Protein AF-A0A2A5M963-F1 (afdb_monomer_lite)

pLDDT: mean 95.54, std 5.98, range [54.5, 98.75]

Sequence (142 aa):
KEFNASLNVDKTLFNEDIQGSIAHATMLESCGILKKEELDAIIKGLEQVRSEIEQGKFIFDIKDEDIHMAIEKRLSELIGSEIGGRLHTARSRNDQVATDFKLFVKKSHIELIKLLKELIQTMLKHAKVHKKTIMPSFTHLQ

Foldseek 3Di:
DVVQACAVPQLVLLVLLLVVLLVLLVVCVVVVNDPPVLSVLLNVLSVVVVVCVVVVNQDDDSVLRHSNSSSLVSSCVRRNNVSSVSSCVPHDVVVSVVRSVVVVVVVVVVVVVVVVVVVVVVVVVVCVVCVPPDDDDDDVHD

Radius of gyration: 22.68 Å; chains: 1; bounding box: 64×29×61 Å

Secondary structure (DSSP, 8-state):
-GGG--HHHHGGGHHHHHHHHHHHHHHHHHTTSS-HHHHHHHHHHHHHHHHHHHTT-----GGG-SHHHHHHHHHHHHH-HHHHHHTTTT--HHHHHHHHHHHHHHHHHHHHHHHHHHHHHHHHHHHHHTTT------STT-

Structure (mmCIF, N/CA/C/O backbone):
data_AF-A0A2A5M963-F1
#
_entry.id   AF-A0A2A5M963-F1
#
loop_
_atom_site.group_PDB
_atom_site.id
_atom_site.type_symbol
_atom_site.label_atom_id
_atom_site.label_alt_id
_atom_site.label_comp_id
_atom_site.label_asym_id
_atom_site.label_entity_id
_atom_site.label_seq_id
_atom_site.pdbx_PDB_ins_code
_atom_site.Cartn_x
_atom_site.Cartn_y
_atom_site.Cartn_z
_atom_site.occupancy
_atom_site.B_iso_or_equiv
_atom_site.auth_seq_id
_atom_site.auth_comp_id
_atom_site.auth_asym_id
_atom_site.auth_atom_id
_atom_site.pdbx_PDB_model_num
ATOM 1 N N . LYS A 1 1 ? 14.182 6.015 20.266 1.00 54.50 1 LYS A N 1
ATOM 2 C CA . LYS A 1 1 ? 12.882 6.089 19.558 1.00 54.50 1 LYS A CA 1
ATOM 3 C C . LYS A 1 1 ? 13.082 5.999 18.051 1.00 54.50 1 LYS A C 1
ATOM 5 O O . LYS A 1 1 ? 12.496 5.110 17.468 1.00 54.50 1 LYS A O 1
ATOM 10 N N . GLU A 1 2 ? 13.990 6.782 17.459 1.00 63.97 2 GLU A N 1
ATOM 11 C CA . GLU A 1 2 ? 14.325 6.695 16.021 1.00 63.97 2 GLU A CA 1
ATOM 12 C C . GLU A 1 2 ? 14.727 5.294 15.531 1.00 63.97 2 GLU A C 1
ATOM 14 O O . GLU A 1 2 ? 14.292 4.884 14.467 1.00 63.97 2 GLU A O 1
ATOM 19 N N . PHE A 1 3 ? 15.497 4.533 16.319 1.00 72.88 3 PHE A N 1
ATOM 20 C CA . PHE A 1 3 ? 15.984 3.204 15.914 1.00 72.88 3 PHE A CA 1
ATOM 21 C C . PHE A 1 3 ? 14.875 2.178 15.607 1.00 72.88 3 PHE A C 1
ATOM 23 O O . PHE A 1 3 ? 15.098 1.279 14.806 1.00 72.88 3 PHE A O 1
ATOM 30 N N . ASN A 1 4 ? 13.696 2.314 16.223 1.00 78.25 4 ASN A N 1
ATOM 31 C CA . ASN A 1 4 ? 12.579 1.381 16.031 1.00 78.25 4 ASN A CA 1
ATOM 32 C C . ASN A 1 4 ? 11.506 1.918 15.071 1.00 78.25 4 ASN A C 1
ATOM 34 O O . ASN A 1 4 ? 10.580 1.183 14.756 1.00 78.25 4 ASN A O 1
ATOM 38 N N . ALA A 1 5 ? 11.598 3.179 14.635 1.00 83.69 5 ALA A N 1
ATOM 39 C CA . ALA A 1 5 ? 10.598 3.775 13.758 1.00 83.69 5 ALA A CA 1
ATOM 40 C C . ALA A 1 5 ? 10.902 3.423 12.295 1.00 83.69 5 ALA A C 1
ATOM 42 O O . ALA A 1 5 ? 11.946 3.803 11.759 1.00 83.69 5 ALA A O 1
ATOM 43 N N . SER A 1 6 ? 9.979 2.726 11.635 1.00 89.38 6 SER A N 1
ATOM 44 C CA . SER A 1 6 ? 10.075 2.363 10.217 1.00 89.38 6 SER A CA 1
ATOM 45 C C . SER A 1 6 ? 9.393 3.370 9.288 1.00 89.38 6 SER A C 1
ATOM 47 O O . SER A 1 6 ? 9.628 3.310 8.077 1.00 89.38 6 SER A O 1
ATOM 49 N N . LEU A 1 7 ? 8.667 4.355 9.841 1.00 90.69 7 LEU A N 1
ATOM 50 C CA . LEU A 1 7 ? 7.861 5.339 9.103 1.00 90.69 7 LEU A CA 1
ATOM 51 C C . LEU A 1 7 ? 8.581 6.017 7.928 1.00 90.69 7 LEU A C 1
ATOM 53 O O . LEU A 1 7 ? 8.003 6.278 6.873 1.00 90.69 7 LEU A O 1
ATOM 57 N N . ASN A 1 8 ? 9.874 6.307 8.079 1.00 88.69 8 ASN A N 1
ATOM 58 C CA . ASN A 1 8 ? 10.660 6.956 7.027 1.00 88.69 8 ASN A CA 1
ATOM 59 C C . ASN A 1 8 ? 10.783 6.112 5.749 1.00 88.69 8 ASN A C 1
ATOM 61 O O . ASN A 1 8 ? 10.974 6.675 4.668 1.00 88.69 8 ASN A O 1
ATOM 65 N N . VAL A 1 9 ? 10.667 4.790 5.874 1.00 90.06 9 VAL A N 1
ATOM 66 C CA . VAL A 1 9 ? 10.802 3.816 4.788 1.00 90.06 9 VAL A CA 1
ATOM 67 C C . VAL A 1 9 ? 9.432 3.279 4.374 1.00 90.06 9 VAL A C 1
ATOM 69 O O . VAL A 1 9 ? 9.086 3.297 3.188 1.00 90.06 9 VAL A O 1
ATOM 72 N N . ASP A 1 10 ? 8.635 2.829 5.342 1.00 93.31 10 ASP A N 1
ATOM 73 C CA . ASP A 1 10 ? 7.375 2.125 5.086 1.00 93.31 10 ASP A CA 1
ATOM 74 C C . ASP A 1 10 ? 6.217 3.048 4.678 1.00 93.31 10 ASP A C 1
ATOM 76 O O . ASP A 1 10 ? 5.250 2.561 4.101 1.00 93.31 10 ASP A O 1
ATOM 80 N N . LYS A 1 11 ? 6.340 4.379 4.819 1.00 94.75 11 LYS A N 1
ATOM 81 C CA . LYS A 1 11 ? 5.349 5.335 4.287 1.00 94.75 11 LYS A CA 1
ATOM 82 C C . LYS A 1 11 ? 5.074 5.168 2.795 1.00 94.75 11 LYS A C 1
ATOM 84 O O . LYS A 1 11 ? 4.046 5.613 2.304 1.00 94.75 11 LYS A O 1
ATOM 89 N N . THR A 1 12 ? 5.992 4.542 2.059 1.00 94.50 12 THR A N 1
ATOM 90 C CA . THR A 1 12 ? 5.809 4.190 0.644 1.00 94.50 12 THR A CA 1
ATOM 91 C C . THR A 1 12 ? 4.714 3.141 0.419 1.00 94.50 12 THR A C 1
ATOM 93 O O . THR A 1 12 ? 4.155 3.096 -0.675 1.00 94.50 12 THR A O 1
ATOM 96 N N . LEU A 1 13 ? 4.377 2.357 1.449 1.00 97.38 13 LEU A N 1
ATOM 97 C CA . LEU A 1 13 ? 3.374 1.289 1.448 1.00 97.38 13 LEU A CA 1
ATOM 98 C C . LEU A 1 13 ? 1.957 1.780 1.789 1.00 97.38 13 LEU A C 1
ATOM 100 O O . LEU A 1 13 ? 1.044 0.964 1.881 1.00 97.38 13 LEU A O 1
ATOM 104 N N . PHE A 1 14 ? 1.741 3.090 1.977 1.00 97.94 14 PHE A N 1
ATOM 105 C CA . PHE A 1 14 ? 0.442 3.629 2.412 1.00 97.94 14 PHE A CA 1
ATOM 106 C C . PHE A 1 14 ? -0.723 3.199 1.509 1.00 97.94 14 PHE A C 1
ATOM 108 O O . PHE A 1 14 ? -1.837 2.978 1.971 1.00 97.94 14 PHE A O 1
ATOM 115 N N . ASN A 1 15 ? -0.477 3.075 0.203 1.00 97.69 15 ASN A N 1
ATOM 116 C CA . ASN A 1 15 ? -1.509 2.685 -0.748 1.00 97.69 15 ASN A CA 1
ATOM 117 C C . ASN A 1 15 ? -1.926 1.226 -0.561 1.00 97.69 15 ASN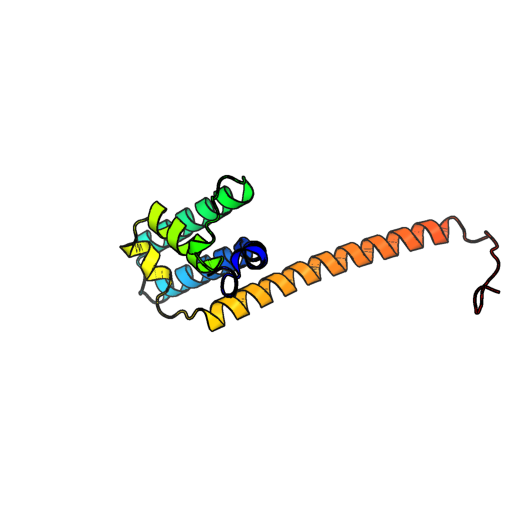 A C 1
ATOM 119 O O . ASN A 1 15 ? -3.116 0.910 -0.621 1.00 97.69 15 ASN A O 1
ATOM 123 N N . GLU A 1 16 ? -0.947 0.353 -0.350 1.00 98.38 16 GLU A N 1
ATOM 124 C CA . GLU A 1 16 ? -1.152 -1.066 -0.106 1.00 98.38 16 GLU A CA 1
ATOM 125 C C . GLU A 1 16 ? -1.842 -1.296 1.247 1.00 98.38 16 GLU A C 1
ATOM 127 O O . GLU A 1 16 ? -2.830 -2.030 1.276 1.00 98.38 16 GLU A O 1
ATOM 132 N N . ASP A 1 17 ? -1.437 -0.576 2.300 1.00 98.38 17 ASP A N 1
ATOM 133 C CA . ASP A 1 17 ? -2.093 -0.632 3.613 1.00 98.38 17 ASP A CA 1
ATOM 134 C C . ASP A 1 17 ? -3.567 -0.193 3.551 1.00 98.38 17 ASP A C 1
ATOM 136 O O . ASP A 1 17 ? -4.463 -0.890 4.036 1.00 98.38 17 ASP A O 1
ATOM 140 N N . ILE A 1 18 ? -3.857 0.934 2.891 1.00 98.50 18 ILE A N 1
ATOM 141 C CA . ILE A 1 18 ? -5.233 1.428 2.733 1.00 98.50 18 ILE A CA 1
ATOM 142 C C . ILE A 1 18 ? -6.070 0.431 1.926 1.00 98.50 18 ILE A C 1
ATOM 144 O O . ILE A 1 18 ? -7.215 0.146 2.282 1.00 98.50 18 ILE A O 1
ATOM 148 N N . GLN A 1 19 ? -5.522 -0.118 0.838 1.00 98.38 19 GLN A N 1
ATOM 149 C CA . GLN A 1 19 ? -6.219 -1.118 0.029 1.00 98.38 19 GLN A CA 1
ATOM 150 C C . GLN A 1 19 ? -6.516 -2.390 0.837 1.00 98.38 19 GLN A C 1
ATOM 152 O O . GLN A 1 19 ? -7.643 -2.894 0.788 1.00 98.38 19 GLN A O 1
ATOM 157 N N . GLY A 1 20 ? -5.534 -2.891 1.590 1.00 98.12 20 GLY A N 1
ATOM 158 C CA . GLY A 1 20 ? -5.696 -4.035 2.485 1.00 98.12 20 GLY A CA 1
ATOM 159 C C . GLY A 1 20 ? -6.729 -3.762 3.578 1.00 98.12 20 GLY A C 1
ATOM 160 O O . GLY A 1 20 ? -7.594 -4.597 3.840 1.00 98.12 20 GLY A O 1
ATOM 161 N N . SER A 1 21 ? -6.712 -2.561 4.152 1.00 98.25 21 SER A N 1
ATOM 162 C CA . SER A 1 21 ? -7.654 -2.118 5.180 1.00 98.25 21 SER A CA 1
ATOM 163 C C . SER A 1 21 ? -9.095 -2.014 4.671 1.00 98.25 21 SER A C 1
ATOM 165 O O . SER A 1 21 ? -10.007 -2.471 5.357 1.00 98.25 21 SER A O 1
ATOM 167 N N . ILE A 1 22 ? -9.324 -1.512 3.453 1.00 98.62 22 ILE A N 1
ATOM 168 C CA . ILE A 1 22 ? -10.662 -1.503 2.830 1.00 98.62 22 ILE A CA 1
ATOM 169 C C . ILE A 1 22 ? -11.176 -2.933 2.622 1.00 98.62 22 ILE A C 1
ATOM 171 O O . ILE A 1 22 ? -12.332 -3.232 2.936 1.00 98.62 22 ILE A O 1
ATOM 175 N N . ALA A 1 23 ? -10.326 -3.832 2.117 1.00 98.44 23 ALA A N 1
ATOM 176 C CA . ALA A 1 23 ? -10.697 -5.231 1.912 1.00 98.44 23 ALA A CA 1
ATOM 177 C C . ALA A 1 23 ? -11.024 -5.929 3.243 1.00 98.44 23 ALA A C 1
ATOM 179 O O . ALA A 1 23 ? -12.027 -6.638 3.340 1.00 98.44 23 ALA A O 1
ATOM 180 N N . HIS A 1 24 ? -10.222 -5.679 4.282 1.00 98.44 24 HIS A N 1
ATOM 181 C CA . HIS A 1 24 ? -10.444 -6.214 5.624 1.00 98.44 24 HIS A CA 1
ATOM 182 C C . HIS A 1 24 ? -11.742 -5.691 6.245 1.00 98.44 24 HIS A C 1
ATOM 184 O O . HIS A 1 24 ? -12.558 -6.485 6.702 1.00 98.44 24 HIS A O 1
ATOM 190 N N . ALA A 1 25 ? -11.995 -4.379 6.188 1.00 98.38 25 ALA A N 1
ATOM 191 C CA . ALA A 1 25 ? -13.243 -3.784 6.668 1.00 98.38 25 ALA A CA 1
ATOM 192 C C . ALA A 1 25 ? -14.470 -4.378 5.961 1.00 98.38 25 ALA A C 1
ATOM 194 O O . ALA A 1 25 ? -15.467 -4.703 6.606 1.00 98.38 25 ALA A O 1
ATOM 195 N N . THR A 1 26 ? -14.377 -4.573 4.643 1.00 98.62 26 THR A N 1
ATOM 196 C CA . THR A 1 26 ? -15.445 -5.193 3.844 1.00 98.62 26 THR A CA 1
ATOM 197 C C . THR A 1 26 ? -15.719 -6.626 4.307 1.00 98.62 26 THR A C 1
ATOM 199 O O . THR A 1 26 ? -16.873 -7.017 4.465 1.00 98.62 26 THR A O 1
ATOM 202 N N . MET A 1 27 ? -14.667 -7.400 4.593 1.00 98.50 27 MET A N 1
ATOM 203 C CA . MET A 1 27 ? -14.796 -8.745 5.158 1.00 98.50 27 MET A CA 1
ATOM 204 C C . MET A 1 27 ? -15.430 -8.727 6.557 1.00 98.50 27 MET A C 1
ATOM 206 O O . MET A 1 27 ? -16.310 -9.541 6.828 1.00 98.50 27 MET A O 1
ATOM 210 N N . LEU A 1 28 ? -15.038 -7.794 7.432 1.00 98.44 28 LEU A N 1
ATOM 211 C CA . LEU A 1 28 ? -15.616 -7.671 8.775 1.00 98.44 28 LEU A CA 1
ATOM 212 C C . LEU A 1 28 ? -17.121 -7.369 8.735 1.00 98.44 28 LEU A C 1
ATOM 214 O O . LEU A 1 28 ? -17.872 -7.918 9.541 1.00 98.44 28 LEU A O 1
ATOM 218 N N . GLU A 1 29 ? -17.572 -6.528 7.804 1.00 98.50 29 GLU A N 1
ATOM 219 C CA . GLU A 1 29 ? -19.001 -6.261 7.587 1.00 98.50 29 GLU A CA 1
ATOM 220 C C . GLU A 1 29 ? -19.734 -7.503 7.073 1.00 98.50 29 GLU A C 1
ATOM 222 O O . GLU A 1 29 ? -20.754 -7.889 7.641 1.00 98.50 29 GLU A O 1
ATOM 227 N N . SER A 1 30 ? -19.155 -8.214 6.101 1.00 98.31 30 SER A N 1
ATOM 228 C CA . SER A 1 30 ? -19.725 -9.469 5.587 1.00 98.31 30 SER A CA 1
ATOM 229 C C . SER A 1 30 ? -19.829 -10.564 6.660 1.00 98.31 30 SER A C 1
ATOM 231 O O . SER A 1 30 ? -20.709 -11.421 6.591 1.00 98.31 30 SER A O 1
ATOM 233 N N . CYS A 1 31 ? -18.956 -10.533 7.671 1.00 98.06 31 CYS A N 1
ATOM 234 C CA . CYS A 1 31 ? -19.002 -11.413 8.842 1.00 98.06 31 CYS A CA 1
ATOM 235 C C . CYS A 1 31 ? -19.969 -10.933 9.946 1.00 98.06 31 CYS A C 1
ATOM 237 O O . CYS A 1 31 ? -20.079 -11.591 10.980 1.00 98.06 31 CYS A O 1
ATOM 239 N N . GLY A 1 32 ? -20.641 -9.790 9.774 1.00 97.31 32 GLY A N 1
ATOM 240 C CA . GLY A 1 32 ? -21.541 -9.197 10.769 1.00 97.31 32 GLY A CA 1
ATOM 241 C C . GLY A 1 32 ? -20.833 -8.556 11.968 1.00 97.31 32 GLY A C 1
ATOM 242 O O . GLY A 1 32 ? -21.474 -8.269 12.978 1.00 97.31 32 GLY A O 1
ATOM 243 N N . ILE A 1 33 ? -19.516 -8.342 11.884 1.00 97.44 33 ILE A N 1
ATOM 244 C CA . ILE A 1 33 ? -18.728 -7.689 12.938 1.00 97.44 33 ILE A CA 1
ATOM 245 C C . ILE A 1 33 ? -18.893 -6.171 12.843 1.00 97.44 33 ILE A C 1
ATOM 247 O O . ILE A 1 33 ? -19.076 -5.512 13.867 1.00 97.44 33 ILE A O 1
ATOM 251 N N . LEU A 1 34 ? -18.861 -5.618 11.630 1.00 97.69 34 LEU A N 1
ATOM 252 C CA . LEU A 1 34 ? -19.179 -4.215 11.362 1.00 97.69 34 LEU A CA 1
ATOM 253 C C . LEU A 1 34 ? -20.601 -4.081 10.822 1.00 97.69 34 LEU A C 1
ATOM 255 O O . LEU A 1 34 ? -21.076 -4.938 10.081 1.00 97.69 34 LEU A O 1
ATOM 259 N N . LYS A 1 35 ? -21.265 -2.980 11.165 1.00 97.69 35 LYS A N 1
ATOM 260 C CA . LYS A 1 35 ? -22.488 -2.547 10.491 1.00 97.69 35 LYS A CA 1
ATOM 261 C C . LYS A 1 35 ? -22.144 -1.872 9.168 1.00 97.69 35 LYS A C 1
ATOM 263 O O . LYS A 1 35 ? -21.042 -1.347 8.985 1.00 97.69 35 LYS A O 1
ATOM 268 N N . LYS A 1 36 ? -23.122 -1.810 8.268 1.00 97.88 36 LYS A N 1
ATOM 269 C CA . LYS A 1 36 ? -22.951 -1.199 6.950 1.00 97.88 36 LYS A CA 1
ATOM 270 C C . LYS A 1 36 ? -22.535 0.273 7.035 1.00 97.88 36 LYS A C 1
ATOM 272 O O . LYS A 1 36 ? -21.665 0.714 6.290 1.00 97.88 36 LYS A O 1
ATOM 277 N N . GLU A 1 37 ? -23.097 1.015 7.983 1.00 97.69 37 GLU A N 1
ATOM 278 C CA . GLU A 1 37 ? -22.780 2.428 8.195 1.00 97.69 37 GLU A CA 1
ATOM 279 C C . GLU A 1 37 ? -21.336 2.625 8.680 1.00 97.69 37 GLU A C 1
ATOM 281 O O . GLU A 1 37 ? -20.678 3.593 8.300 1.00 97.69 37 GLU A O 1
ATOM 286 N N . GLU A 1 38 ? -20.825 1.690 9.485 1.00 97.94 38 GLU A N 1
ATOM 287 C CA . GLU A 1 38 ? -19.443 1.704 9.976 1.00 97.94 38 GLU A CA 1
ATOM 288 C C . GLU A 1 38 ? -18.456 1.385 8.853 1.00 97.94 38 GLU A C 1
ATOM 290 O O . GLU A 1 38 ? -17.446 2.072 8.714 1.00 97.94 38 GLU A O 1
ATOM 295 N N . LEU A 1 39 ? -18.772 0.395 8.008 1.00 98.44 39 LEU A N 1
ATOM 296 C CA . LEU A 1 39 ? -17.998 0.102 6.802 1.00 98.44 39 LEU A CA 1
ATOM 297 C C . LEU A 1 39 ? -17.913 1.332 5.892 1.00 98.44 39 LEU A C 1
ATOM 299 O O . LEU A 1 39 ? -16.826 1.706 5.453 1.00 98.44 39 LEU A O 1
ATOM 303 N N . ASP A 1 40 ? -19.050 1.970 5.616 1.00 98.38 40 ASP A N 1
ATOM 304 C CA . ASP A 1 40 ? -19.101 3.127 4.726 1.00 98.38 40 ASP A CA 1
ATOM 305 C C . ASP A 1 40 ? -18.313 4.318 5.301 1.00 98.38 40 ASP A C 1
ATOM 307 O O . ASP A 1 40 ? -17.662 5.045 4.545 1.00 98.38 40 ASP A O 1
ATOM 311 N N . ALA A 1 41 ? -18.324 4.504 6.627 1.00 98.38 41 ALA A N 1
ATOM 312 C CA . ALA A 1 41 ? -17.491 5.494 7.305 1.00 98.38 41 ALA A CA 1
ATOM 313 C C . ALA A 1 41 ? -15.995 5.166 7.174 1.00 98.38 41 ALA A C 1
ATOM 315 O O . ALA A 1 41 ? -15.215 6.042 6.802 1.00 98.38 41 ALA A O 1
ATOM 316 N N . ILE A 1 42 ? -15.600 3.909 7.406 1.00 98.50 42 ILE A N 1
ATOM 317 C CA . ILE A 1 42 ? -14.207 3.456 7.283 1.00 98.50 42 ILE A CA 1
ATOM 318 C C . ILE A 1 42 ? -13.689 3.654 5.859 1.00 98.50 42 ILE A C 1
ATOM 320 O O . ILE A 1 42 ? -12.626 4.242 5.688 1.00 98.50 42 ILE A O 1
ATOM 324 N N . ILE A 1 43 ? -14.435 3.227 4.834 1.00 98.62 43 ILE A N 1
ATOM 325 C CA . ILE A 1 43 ? -14.013 3.378 3.433 1.00 98.62 43 ILE A CA 1
ATOM 326 C C . ILE A 1 43 ? -13.833 4.858 3.085 1.00 98.62 43 ILE A C 1
ATOM 328 O O . ILE A 1 43 ? -12.800 5.238 2.539 1.00 98.62 43 ILE A O 1
ATOM 332 N N . LYS A 1 44 ? -14.807 5.711 3.430 1.00 98.62 44 LYS A N 1
ATOM 333 C CA . LYS A 1 44 ? -14.714 7.156 3.169 1.00 98.62 44 LYS A CA 1
ATOM 334 C C . LYS A 1 44 ? -13.531 7.794 3.895 1.00 98.62 44 LYS A C 1
ATOM 336 O O . LYS A 1 44 ? -12.813 8.584 3.289 1.00 98.62 44 LYS A O 1
ATOM 341 N N . GLY A 1 45 ? -13.319 7.441 5.162 1.00 98.56 45 GLY A N 1
ATOM 342 C CA . GLY A 1 45 ? -12.195 7.933 5.952 1.00 98.56 45 GLY A CA 1
ATOM 343 C C . GLY A 1 45 ? -10.853 7.507 5.359 1.00 98.56 45 GLY A C 1
ATOM 344 O O . GLY A 1 45 ? -9.979 8.341 5.163 1.00 98.56 45 GLY A O 1
ATOM 345 N N . LEU A 1 46 ? -10.709 6.235 4.988 1.00 98.69 46 LEU A N 1
ATOM 346 C CA . LEU A 1 46 ? -9.500 5.690 4.371 1.00 98.69 46 LEU A CA 1
ATOM 347 C C . LEU A 1 46 ? -9.185 6.329 3.008 1.00 98.69 46 LEU A C 1
ATOM 349 O O . LEU A 1 46 ? -8.032 6.661 2.737 1.00 98.69 46 LEU A O 1
ATOM 353 N N . GLU A 1 47 ? -10.193 6.566 2.167 1.00 98.69 47 GLU A N 1
ATOM 354 C CA . GLU A 1 47 ? -10.015 7.298 0.903 1.00 98.69 47 GLU A CA 1
ATOM 355 C C . GLU A 1 47 ? -9.639 8.770 1.135 1.00 98.69 47 GLU A C 1
ATOM 357 O O . GLU A 1 47 ? -8.811 9.326 0.410 1.00 98.69 47 GLU A O 1
ATOM 362 N N . GLN A 1 48 ? -10.179 9.401 2.183 1.00 98.62 48 GLN A N 1
ATOM 363 C CA . GLN A 1 48 ? -9.745 10.737 2.581 1.00 98.62 48 GLN A CA 1
ATOM 364 C C . GLN A 1 48 ? -8.277 10.736 3.032 1.00 98.62 48 GLN A C 1
ATOM 366 O O . GLN A 1 48 ? -7.515 11.586 2.574 1.00 98.62 48 GLN A O 1
ATOM 371 N N . VAL A 1 49 ? -7.853 9.773 3.860 1.00 98.44 49 VAL A N 1
ATOM 372 C CA . VAL A 1 49 ? -6.443 9.624 4.266 1.00 98.44 49 VAL A CA 1
ATOM 373 C C . VAL A 1 49 ? -5.541 9.446 3.046 1.00 98.44 49 VAL A C 1
ATOM 375 O O . VAL A 1 49 ? -4.533 10.145 2.930 1.00 98.44 49 VAL A O 1
ATOM 378 N N . ARG A 1 50 ? -5.924 8.582 2.093 1.00 98.62 50 ARG A N 1
ATOM 379 C CA . ARG A 1 50 ? -5.192 8.409 0.827 1.00 98.62 50 ARG A CA 1
ATOM 380 C C . ARG A 1 50 ? -5.017 9.747 0.112 1.00 98.62 50 ARG A C 1
ATOM 382 O O . ARG A 1 50 ? -3.896 10.123 -0.224 1.00 98.62 50 ARG A O 1
ATOM 389 N N . SER A 1 51 ? -6.110 10.488 -0.062 1.00 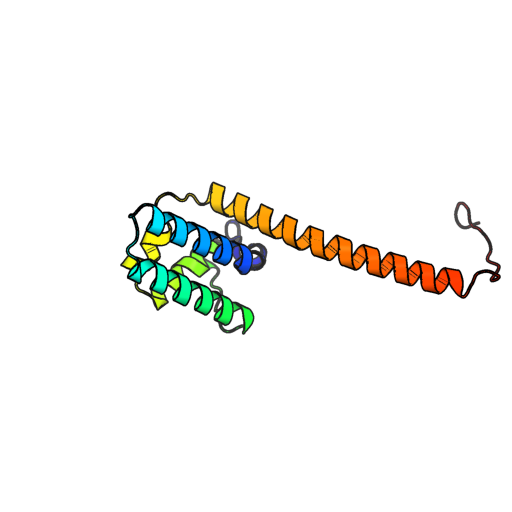98.56 51 SER A N 1
ATOM 390 C CA . SER A 1 51 ? -6.091 11.791 -0.728 1.00 98.56 51 SER A CA 1
ATOM 391 C C . SER A 1 51 ? -5.237 12.825 0.014 1.00 98.56 51 SER A C 1
ATOM 393 O O . SER A 1 51 ? -4.612 13.667 -0.630 1.00 98.56 51 SER A O 1
ATOM 395 N N . GLU A 1 52 ? -5.222 12.815 1.347 1.00 98.31 52 GLU A N 1
ATOM 396 C CA . GLU A 1 52 ? -4.382 13.713 2.145 1.00 98.31 52 GLU A CA 1
ATOM 397 C C . GLU A 1 52 ? -2.891 13.404 1.949 1.00 98.31 52 GLU A C 1
ATOM 399 O O . GLU A 1 52 ? -2.093 14.335 1.809 1.00 98.31 52 GLU A O 1
ATOM 404 N N . ILE A 1 53 ? -2.516 12.121 1.881 1.00 98.00 53 ILE A N 1
ATOM 405 C CA . ILE A 1 53 ? -1.134 11.688 1.629 1.00 98.00 53 ILE A CA 1
ATOM 406 C C . ILE A 1 53 ? -0.700 12.069 0.209 1.00 98.00 53 ILE A C 1
ATOM 408 O O . ILE A 1 53 ? 0.349 12.689 0.034 1.00 98.00 53 ILE A O 1
ATOM 412 N N . GLU A 1 54 ? -1.516 11.771 -0.805 1.00 97.44 54 GLU A N 1
ATOM 413 C CA . GLU A 1 54 ? -1.203 12.060 -2.213 1.00 97.44 54 GLU A CA 1
ATOM 414 C C . GLU A 1 54 ? -1.059 13.561 -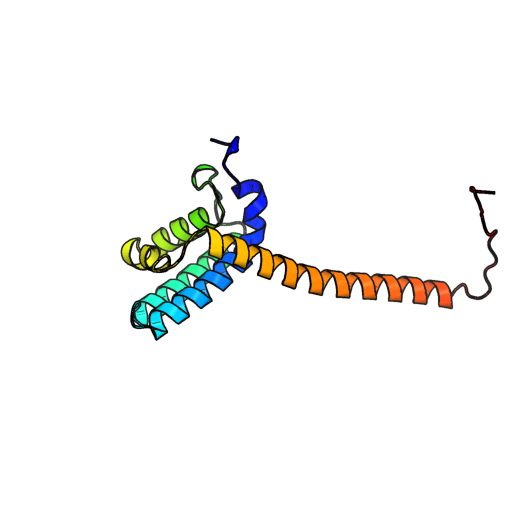2.502 1.00 97.44 54 GLU A C 1
ATOM 416 O O . GLU A 1 54 ? -0.241 13.964 -3.327 1.00 97.44 54 GLU A O 1
ATOM 421 N N . GLN A 1 55 ? -1.822 14.403 -1.799 1.00 97.62 55 GLN A N 1
ATOM 422 C CA . GLN A 1 55 ? -1.747 15.862 -1.926 1.00 97.62 55 GLN A CA 1
ATOM 423 C C . GLN A 1 55 ? -0.648 16.494 -1.058 1.00 97.62 55 GLN A C 1
ATOM 425 O O . GLN A 1 55 ? -0.518 17.719 -1.051 1.00 97.62 55 GLN A O 1
ATOM 430 N N . GLY A 1 56 ? 0.111 15.699 -0.295 1.00 96.62 56 GLY A N 1
ATOM 431 C CA . GLY A 1 56 ? 1.134 16.198 0.629 1.00 96.62 56 GLY A CA 1
ATOM 432 C C . GLY A 1 56 ? 0.573 16.986 1.819 1.00 96.62 56 GLY A C 1
ATOM 433 O O . GLY A 1 56 ? 1.288 17.793 2.407 1.00 96.62 56 GLY A O 1
ATOM 434 N N . LYS A 1 57 ? -0.707 16.787 2.158 1.00 96.81 57 LYS A N 1
ATOM 435 C CA . LYS A 1 57 ? -1.390 17.426 3.299 1.00 96.81 57 LYS A CA 1
ATOM 436 C C . LYS A 1 57 ? -1.306 16.596 4.578 1.00 96.81 57 LYS A C 1
ATOM 438 O O . LYS A 1 57 ? -1.477 17.144 5.664 1.00 96.81 57 LYS A O 1
ATOM 443 N N . PHE A 1 58 ? -1.064 15.293 4.456 1.00 96.81 58 PHE A N 1
ATOM 444 C CA . PHE A 1 58 ? -0.880 14.401 5.593 1.00 96.81 58 PHE A CA 1
ATOM 445 C C . PHE A 1 58 ? 0.432 14.716 6.321 1.00 96.81 58 PHE A C 1
ATOM 447 O O . PHE A 1 58 ? 1.502 14.760 5.708 1.00 96.81 58 PHE A O 1
ATOM 454 N N . ILE A 1 59 ? 0.356 14.914 7.637 1.00 93.88 59 ILE A N 1
ATOM 455 C CA . ILE A 1 59 ? 1.522 15.193 8.478 1.00 93.88 59 ILE A CA 1
ATOM 456 C C . ILE A 1 59 ? 2.000 13.878 9.089 1.00 93.88 59 ILE A C 1
ATOM 458 O O . ILE A 1 59 ? 1.377 13.350 10.004 1.00 93.88 59 ILE A O 1
ATOM 462 N N . PHE A 1 60 ? 3.122 13.364 8.592 1.00 93.94 60 PHE A N 1
ATOM 463 C CA . PHE A 1 60 ? 3.781 12.201 9.182 1.00 93.94 60 PHE A CA 1
ATOM 464 C C . PHE A 1 60 ? 4.487 12.591 10.487 1.00 93.94 60 PHE A C 1
ATOM 466 O O . PHE A 1 60 ? 5.343 13.478 10.484 1.00 93.94 60 PHE A O 1
ATOM 473 N N . ASP A 1 61 ? 4.159 11.912 11.588 1.00 92.69 61 ASP A N 1
ATOM 474 C CA . ASP A 1 61 ? 4.828 12.068 12.881 1.00 92.69 61 ASP A CA 1
ATOM 475 C C . ASP A 1 61 ? 5.615 10.794 13.206 1.00 92.69 61 ASP A C 1
ATOM 477 O O . ASP A 1 61 ? 5.057 9.705 13.273 1.00 92.69 61 ASP A O 1
ATOM 481 N N . ILE A 1 62 ? 6.919 10.918 13.464 1.00 88.69 62 ILE A N 1
ATOM 482 C CA . ILE A 1 62 ? 7.776 9.779 13.832 1.00 88.69 62 ILE A CA 1
ATOM 483 C C . ILE A 1 62 ? 7.314 9.073 15.117 1.00 88.69 62 ILE A C 1
ATOM 485 O O . ILE A 1 62 ? 7.713 7.940 15.379 1.00 88.69 62 ILE A O 1
ATOM 489 N N . LYS A 1 63 ? 6.481 9.734 15.932 1.00 90.69 63 LYS A N 1
ATOM 490 C CA . LYS A 1 63 ? 5.839 9.129 17.105 1.00 90.69 63 LYS A CA 1
ATOM 491 C C . LYS A 1 63 ? 4.813 8.058 16.752 1.00 90.69 63 LYS A C 1
ATOM 493 O O . LYS A 1 63 ? 4.490 7.279 17.640 1.00 90.69 63 LYS A O 1
ATOM 498 N N . ASP A 1 64 ? 4.323 8.032 15.516 1.00 91.06 64 ASP A N 1
ATOM 499 C CA . ASP A 1 64 ? 3.406 6.996 15.048 1.00 91.06 64 ASP A CA 1
ATOM 500 C C . ASP A 1 64 ? 4.150 5.675 14.754 1.00 91.06 64 ASP A C 1
ATOM 502 O O . ASP A 1 64 ? 3.512 4.649 14.605 1.00 91.06 64 ASP A O 1
ATOM 506 N N . GLU A 1 65 ? 5.492 5.664 14.787 1.00 91.19 65 GLU A N 1
ATOM 507 C CA . GLU A 1 65 ? 6.381 4.495 14.625 1.00 91.19 65 GLU A CA 1
ATOM 508 C C . GLU A 1 65 ? 6.386 3.872 13.215 1.00 91.19 65 GLU A C 1
ATOM 510 O O . GLU A 1 65 ? 7.463 3.774 12.615 1.00 91.19 65 GLU A O 1
ATOM 515 N N . ASP A 1 66 ? 5.220 3.528 12.667 1.00 94.81 66 ASP A N 1
ATOM 516 C CA . ASP A 1 66 ? 5.021 2.903 11.353 1.00 94.81 66 ASP A CA 1
ATOM 517 C C . ASP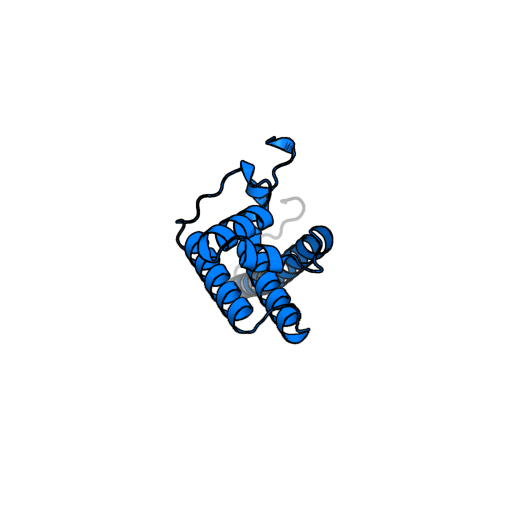 A 1 66 ? 3.857 3.545 10.564 1.00 94.81 66 ASP A C 1
ATOM 519 O O . ASP A 1 66 ? 3.072 4.350 11.081 1.00 94.81 66 ASP A O 1
ATOM 523 N N . ILE A 1 67 ? 3.773 3.236 9.266 1.00 96.56 67 ILE A N 1
ATOM 524 C CA . ILE A 1 67 ? 2.718 3.757 8.380 1.00 96.56 67 ILE A CA 1
ATOM 525 C C . ILE A 1 67 ? 1.313 3.329 8.815 1.00 96.56 67 ILE A C 1
ATOM 527 O O . ILE A 1 67 ? 0.356 4.092 8.665 1.00 96.56 67 ILE A O 1
ATOM 531 N N . HIS A 1 68 ? 1.182 2.129 9.370 1.00 96.75 68 HIS A N 1
ATOM 532 C CA . HIS A 1 68 ? -0.102 1.553 9.733 1.00 96.75 68 HIS A CA 1
ATOM 533 C C . HIS A 1 68 ? -0.744 2.333 10.881 1.00 96.75 68 HIS A C 1
ATOM 535 O O . HIS A 1 68 ? -1.886 2.774 10.777 1.00 96.75 68 HIS A O 1
ATOM 541 N N . MET A 1 69 ? 0.028 2.591 11.933 1.00 95.31 69 MET A N 1
ATOM 542 C CA . MET A 1 69 ? -0.358 3.417 13.071 1.00 95.31 69 MET A CA 1
ATOM 543 C C . MET A 1 69 ? -0.689 4.847 12.644 1.00 95.31 69 MET A C 1
ATOM 545 O O . MET A 1 69 ? -1.664 5.420 13.132 1.00 95.31 69 MET A O 1
ATOM 549 N N . ALA A 1 70 ? 0.083 5.424 11.716 1.00 96.94 70 ALA A N 1
ATOM 550 C CA . ALA A 1 70 ? -0.185 6.763 11.196 1.00 96.94 70 ALA A CA 1
ATOM 551 C C . ALA A 1 70 ? -1.558 6.831 10.495 1.00 96.94 70 ALA A C 1
ATOM 553 O O . ALA A 1 70 ? -2.345 7.751 10.743 1.00 96.94 70 ALA A O 1
ATOM 554 N N . ILE A 1 71 ? -1.879 5.836 9.662 1.00 97.75 71 ILE A N 1
ATOM 555 C CA . ILE A 1 71 ? -3.171 5.737 8.968 1.00 97.75 71 ILE A CA 1
ATOM 556 C C . ILE A 1 71 ? -4.309 5.487 9.960 1.00 97.75 71 ILE A C 1
ATOM 558 O O . ILE A 1 71 ? -5.341 6.148 9.880 1.00 97.75 71 ILE A O 1
ATOM 562 N N . GLU A 1 72 ? -4.134 4.579 10.917 1.00 96.62 72 GLU A N 1
ATOM 563 C CA . GLU A 1 72 ? -5.159 4.203 11.902 1.00 96.62 72 GLU A CA 1
ATOM 564 C C . GLU A 1 72 ? -5.493 5.349 12.859 1.00 96.62 72 GLU A C 1
ATOM 566 O O . GLU A 1 72 ? -6.667 5.611 13.153 1.00 96.62 72 GLU A O 1
ATOM 571 N N . LYS A 1 73 ? -4.469 6.087 13.297 1.00 96.94 73 LYS A N 1
ATOM 572 C CA . LYS A 1 73 ? -4.628 7.316 14.072 1.00 96.94 73 LYS A CA 1
ATOM 573 C C . LYS A 1 73 ? -5.403 8.355 13.276 1.00 96.94 73 LYS A C 1
ATOM 575 O O . LYS A 1 73 ? -6.412 8.859 13.768 1.00 96.94 73 LYS A O 1
ATOM 580 N N . ARG A 1 74 ? -4.988 8.636 12.036 1.00 97.69 74 ARG A N 1
ATOM 581 C CA . ARG A 1 74 ? -5.675 9.626 11.201 1.00 97.69 74 ARG A CA 1
ATOM 582 C C . ARG A 1 74 ? -7.113 9.216 10.897 1.00 97.69 74 ARG A C 1
ATOM 584 O O . ARG A 1 74 ? -8.011 10.047 10.966 1.00 97.69 74 ARG A O 1
ATOM 591 N N . LEU A 1 75 ? -7.356 7.939 10.616 1.00 98.19 75 LEU A N 1
ATOM 592 C CA . LEU A 1 75 ? -8.700 7.407 10.420 1.00 98.19 75 LEU A CA 1
ATOM 593 C C . LEU A 1 75 ? -9.562 7.649 11.664 1.00 98.19 75 LEU A C 1
ATOM 595 O O . LEU A 1 75 ? -10.666 8.172 11.551 1.00 98.19 75 LEU A O 1
ATOM 599 N N . SER A 1 76 ? -9.037 7.337 12.849 1.00 97.56 76 SER A N 1
ATOM 600 C CA . SER A 1 76 ? -9.731 7.545 14.125 1.00 97.56 76 SER A CA 1
ATOM 601 C C . SER A 1 76 ? -10.054 9.018 14.397 1.00 97.56 76 SER A C 1
ATOM 603 O O . SER A 1 76 ? -11.117 9.318 14.936 1.00 97.56 76 SER A O 1
ATOM 605 N N . GLU A 1 77 ? -9.183 9.950 13.998 1.00 97.50 77 GLU A N 1
ATOM 606 C CA . GLU A 1 77 ? -9.460 11.393 14.060 1.00 97.50 77 GLU A CA 1
ATOM 607 C C . GLU A 1 77 ? -10.615 11.813 13.137 1.00 97.50 77 GLU A C 1
ATOM 609 O O . GLU A 1 77 ? -11.354 12.741 13.463 1.00 97.50 77 GLU A O 1
ATOM 614 N N . LEU A 1 78 ? -10.778 11.142 11.991 1.00 97.62 78 LEU A N 1
ATOM 615 C CA . LEU A 1 78 ? -11.801 11.464 10.994 1.00 97.62 78 LEU A CA 1
ATOM 616 C C . LEU A 1 78 ? -13.179 10.889 11.333 1.00 97.62 78 LEU A C 1
ATOM 618 O O . LEU A 1 78 ? -14.186 11.560 11.111 1.00 97.62 78 LEU A O 1
ATOM 622 N N . ILE A 1 79 ? -13.237 9.651 11.834 1.00 97.38 79 ILE A N 1
ATOM 623 C CA . ILE A 1 79 ? -14.504 8.909 11.996 1.00 97.38 79 ILE A CA 1
ATOM 624 C C . ILE A 1 79 ? -14.826 8.535 13.447 1.00 97.38 79 ILE A C 1
ATOM 626 O O . ILE A 1 79 ? -15.830 7.874 13.707 1.00 97.38 79 ILE A O 1
ATOM 630 N N . GLY A 1 80 ? -13.992 8.966 14.393 1.00 97.50 80 GLY A N 1
ATOM 631 C CA . GLY A 1 80 ? -14.080 8.599 15.802 1.00 97.50 80 GLY A CA 1
ATOM 632 C C . GLY A 1 80 ? -13.304 7.320 16.120 1.00 97.50 80 GLY A C 1
ATOM 633 O O . GLY A 1 80 ? -13.286 6.359 15.349 1.00 97.50 80 GLY A O 1
ATOM 634 N N . SER A 1 81 ? -12.671 7.299 17.295 1.00 95.94 81 SER A N 1
ATOM 635 C CA . SER A 1 81 ? -11.816 6.195 17.751 1.00 95.94 81 SER A CA 1
ATOM 636 C C . SER A 1 81 ? -12.568 4.885 17.964 1.00 95.94 81 SER A C 1
ATOM 638 O O . SER A 1 81 ? -11.985 3.820 17.779 1.00 95.94 81 SER A O 1
ATOM 640 N N . GLU A 1 82 ? -13.853 4.949 18.319 1.00 94.88 82 GLU A N 1
ATOM 641 C CA . GLU A 1 82 ? -14.688 3.759 18.464 1.00 94.88 82 GLU A CA 1
ATOM 642 C C . GLU A 1 82 ? -14.808 3.023 17.128 1.00 94.88 82 GLU A C 1
ATOM 644 O O . GLU A 1 82 ? -14.458 1.853 17.059 1.00 94.88 82 GLU A O 1
ATOM 649 N N . ILE A 1 83 ? -15.206 3.708 16.050 1.00 94.38 83 ILE A N 1
ATOM 650 C CA . ILE A 1 83 ? -15.362 3.093 14.723 1.00 94.38 83 ILE A CA 1
ATOM 651 C C . ILE A 1 83 ? -13.992 2.757 14.118 1.00 94.38 83 ILE A C 1
ATOM 653 O O . ILE A 1 83 ? -13.792 1.641 13.637 1.00 94.38 83 ILE A O 1
ATOM 657 N N . GLY A 1 84 ? -13.031 3.687 14.184 1.00 93.94 84 GLY A N 1
ATOM 658 C CA . GLY A 1 84 ? -11.676 3.486 13.661 1.00 93.94 84 GLY A CA 1
ATOM 659 C C . GLY A 1 84 ? -10.967 2.287 14.296 1.00 93.94 84 GLY A C 1
ATOM 660 O O . GLY A 1 84 ? -10.385 1.466 13.590 1.00 93.94 84 GLY A O 1
ATOM 661 N N . GLY A 1 85 ? -11.098 2.112 15.615 1.00 93.56 85 GLY A N 1
ATOM 662 C CA . GLY A 1 85 ? -10.499 0.993 16.340 1.00 93.56 85 GLY A CA 1
ATOM 663 C C . GLY A 1 85 ? -11.047 -0.377 15.930 1.00 93.56 85 GLY A C 1
ATOM 664 O O . GLY A 1 85 ? -10.316 -1.369 15.979 1.00 93.56 85 GLY A O 1
ATOM 665 N N . ARG A 1 86 ? -12.300 -0.460 15.454 1.00 94.38 86 ARG A N 1
ATOM 666 C CA . ARG A 1 86 ? -12.894 -1.738 15.013 1.00 94.38 86 ARG A CA 1
ATOM 667 C C . ARG A 1 86 ? -12.234 -2.300 13.756 1.00 94.38 86 ARG A C 1
ATOM 669 O O . ARG A 1 86 ? -12.318 -3.511 13.553 1.00 94.38 86 ARG A O 1
ATOM 676 N N . LEU A 1 87 ? -11.528 -1.482 12.970 1.00 94.38 87 LEU A N 1
ATOM 677 C CA . LEU A 1 87 ? -10.768 -1.929 11.796 1.00 94.38 87 LEU A CA 1
ATOM 678 C C . LEU A 1 87 ? -9.689 -2.971 12.147 1.00 94.38 87 LEU A C 1
ATOM 680 O O . LEU A 1 87 ? -9.378 -3.833 11.332 1.00 94.38 87 LEU A O 1
ATOM 684 N N . HIS A 1 88 ? -9.158 -2.947 13.371 1.00 93.75 88 HIS A N 1
ATOM 685 C CA . HIS A 1 88 ? -8.161 -3.918 13.835 1.00 93.75 88 HIS A CA 1
ATOM 686 C C . HIS A 1 88 ? -8.724 -5.259 14.283 1.00 93.75 88 HIS A C 1
ATOM 688 O O . HIS A 1 88 ? -7.963 -6.173 14.611 1.00 93.75 88 HIS A O 1
ATOM 694 N N . THR A 1 89 ? -10.047 -5.390 14.344 1.00 95.62 89 THR A N 1
ATOM 695 C CA . THR A 1 89 ? -10.669 -6.626 14.808 1.00 95.62 89 THR A CA 1
ATOM 696 C C . THR A 1 89 ? -10.182 -7.7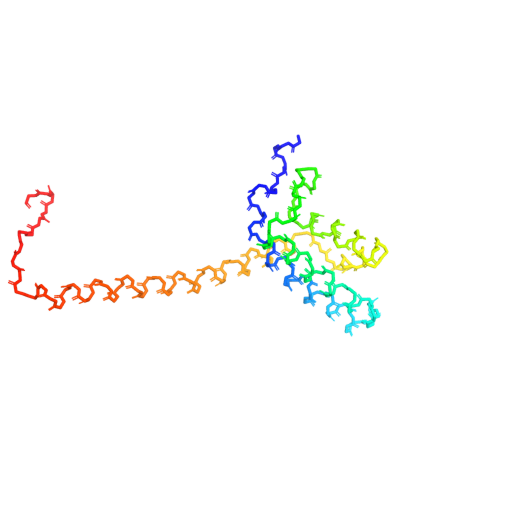94 13.951 1.00 95.62 89 THR A C 1
ATOM 698 O O . THR A 1 89 ? -10.234 -7.728 12.723 1.00 95.62 89 THR A O 1
ATOM 701 N N . ALA A 1 90 ? -9.701 -8.854 14.608 1.00 95.38 90 ALA A N 1
ATOM 702 C CA . ALA A 1 90 ? -9.199 -10.069 13.964 1.00 95.38 90 ALA A CA 1
ATOM 703 C C . ALA A 1 90 ? -8.037 -9.855 12.964 1.00 95.38 90 ALA A C 1
ATOM 705 O O . ALA A 1 90 ? -7.880 -10.650 12.039 1.00 95.38 90 ALA A O 1
ATOM 706 N N . ARG A 1 91 ? -7.213 -8.814 13.153 1.00 96.69 91 ARG A N 1
ATOM 707 C CA . ARG A 1 91 ? -6.019 -8.531 12.338 1.00 96.69 91 ARG A CA 1
ATOM 708 C C . ARG A 1 91 ? -4.781 -8.386 13.222 1.00 96.69 91 ARG A C 1
ATOM 710 O O . ARG A 1 91 ? -4.858 -7.762 14.278 1.00 96.69 91 ARG A O 1
ATOM 717 N N . SER A 1 92 ? -3.643 -8.937 12.805 1.00 96.44 92 SER A N 1
ATOM 718 C CA . SER A 1 92 ? -2.348 -8.688 13.446 1.00 96.44 92 SER A CA 1
ATOM 719 C C . SER A 1 92 ? -1.501 -7.762 12.568 1.00 96.44 92 SER A C 1
ATOM 721 O O . SER A 1 92 ? -1.755 -7.561 11.381 1.00 96.44 92 SER A O 1
ATOM 723 N N . ARG A 1 93 ? -0.477 -7.141 13.156 1.00 95.19 93 ARG A N 1
ATOM 724 C CA . ARG A 1 93 ? 0.464 -6.339 12.367 1.00 95.19 93 ARG A CA 1
ATOM 725 C C . ARG A 1 93 ? 1.336 -7.233 11.477 1.00 95.19 93 ARG A C 1
ATOM 727 O O . ARG A 1 93 ? 1.712 -6.828 10.385 1.00 95.19 93 ARG A O 1
ATOM 734 N N . ASN A 1 94 ? 1.613 -8.469 11.899 1.00 95.88 94 ASN A N 1
ATOM 735 C CA . ASN A 1 94 ? 2.502 -9.381 11.170 1.00 95.88 94 ASN A CA 1
ATOM 736 C C . ASN A 1 94 ? 1.944 -9.788 9.796 1.00 95.88 94 ASN A C 1
ATOM 738 O O . ASN A 1 94 ? 2.666 -9.762 8.799 1.00 95.88 94 ASN A O 1
ATOM 742 N N . ASP A 1 95 ? 0.671 -10.177 9.733 1.00 96.25 95 ASP A N 1
ATOM 743 C CA . ASP A 1 95 ? -0.006 -10.544 8.487 1.00 96.25 95 ASP A CA 1
ATOM 744 C C . ASP A 1 95 ? -0.298 -9.319 7.619 1.00 96.25 95 ASP A C 1
ATOM 746 O O . ASP A 1 95 ? -0.162 -9.405 6.397 1.00 96.25 95 ASP A O 1
ATOM 750 N N . GLN A 1 96 ? -0.614 -8.176 8.233 1.00 97.00 96 GLN A N 1
ATOM 751 C CA . GLN A 1 96 ? -0.794 -6.908 7.527 1.00 97.00 96 GLN A CA 1
ATOM 752 C C . GLN A 1 96 ? 0.491 -6.478 6.806 1.00 97.00 96 GLN A C 1
ATOM 754 O O . GLN A 1 96 ? 0.487 -6.358 5.585 1.00 97.00 96 GLN A O 1
ATOM 759 N N . VAL A 1 97 ? 1.622 -6.396 7.515 1.00 96.81 97 VAL A N 1
ATOM 760 C CA . VAL A 1 97 ? 2.928 -6.039 6.928 1.00 96.81 97 VAL A CA 1
ATOM 761 C C . VAL A 1 97 ? 3.320 -6.995 5.798 1.00 96.81 97 VAL A C 1
ATOM 763 O O . VAL A 1 97 ? 3.764 -6.564 4.731 1.00 96.81 97 VAL A O 1
ATOM 766 N N . ALA A 1 98 ? 3.139 -8.305 5.998 1.00 97.69 98 ALA A N 1
ATOM 767 C CA . ALA A 1 98 ? 3.435 -9.294 4.964 1.00 97.69 98 ALA A CA 1
ATOM 768 C C . ALA A 1 98 ? 2.537 -9.127 3.724 1.00 97.69 98 ALA A C 1
ATOM 770 O O . ALA A 1 98 ? 2.994 -9.311 2.590 1.00 97.69 98 ALA A O 1
ATOM 771 N N . THR A 1 99 ? 1.267 -8.774 3.932 1.00 97.81 99 THR A N 1
ATOM 772 C CA . THR A 1 99 ? 0.298 -8.523 2.862 1.00 97.81 99 THR A CA 1
ATOM 773 C C . THR A 1 99 ? 0.668 -7.273 2.074 1.00 97.81 99 THR A C 1
ATOM 775 O O . THR A 1 99 ? 0.793 -7.358 0.849 1.00 97.81 99 THR A O 1
ATOM 778 N N . ASP A 1 100 ? 0.934 -6.159 2.754 1.00 98.06 100 ASP A N 1
ATOM 779 C CA . ASP A 1 100 ? 1.277 -4.882 2.121 1.00 98.06 100 ASP A CA 1
ATOM 780 C C . ASP A 1 100 ? 2.541 -5.014 1.281 1.00 98.06 100 ASP A C 1
ATOM 782 O O . ASP A 1 100 ? 2.568 -4.639 0.107 1.00 98.06 100 ASP A O 1
ATOM 786 N N . PHE A 1 101 ? 3.574 -5.655 1.835 1.00 97.50 101 PHE A N 1
ATOM 787 C CA . PHE A 1 101 ? 4.813 -5.886 1.107 1.00 97.50 101 PHE A CA 1
ATOM 788 C C . PHE A 1 101 ? 4.592 -6.751 -0.141 1.00 97.50 101 PHE A C 1
ATOM 790 O O . PHE A 1 101 ? 5.124 -6.460 -1.215 1.00 97.50 101 PHE A O 1
ATOM 797 N N . LYS A 1 102 ? 3.759 -7.796 -0.053 1.00 98.12 102 LYS A N 1
ATOM 798 C CA . LYS A 1 102 ? 3.439 -8.647 -1.207 1.00 98.12 102 LYS A CA 1
ATOM 799 C C . LYS A 1 102 ? 2.662 -7.889 -2.287 1.00 98.12 102 LYS A C 1
ATOM 801 O O . LYS A 1 102 ? 2.935 -8.088 -3.475 1.00 98.12 102 LYS A O 1
ATOM 806 N N . LEU A 1 103 ? 1.718 -7.027 -1.902 1.00 97.94 103 LEU A N 1
ATOM 807 C CA . LEU A 1 103 ? 0.991 -6.154 -2.829 1.00 97.94 103 LEU A CA 1
ATOM 808 C C . LEU A 1 103 ? 1.941 -5.162 -3.509 1.00 97.94 103 LEU A C 1
ATOM 810 O O . LEU A 1 103 ? 1.926 -5.046 -4.739 1.00 97.94 103 LEU A O 1
ATOM 814 N N . PHE A 1 104 ? 2.834 -4.544 -2.737 1.00 97.62 104 PHE A N 1
ATOM 815 C CA . PHE A 1 104 ? 3.838 -3.609 -3.232 1.00 97.62 104 PHE A CA 1
ATOM 816 C C . PHE A 1 104 ? 4.775 -4.268 -4.248 1.00 97.62 104 PHE A C 1
ATOM 818 O O . PHE A 1 104 ? 4.975 -3.749 -5.350 1.00 97.62 104 PHE A O 1
ATOM 825 N N . VAL A 1 105 ? 5.312 -5.451 -3.926 1.00 97.81 105 VAL A N 1
ATOM 826 C CA . VAL A 1 105 ? 6.183 -6.213 -4.833 1.00 97.81 105 VAL A CA 1
ATOM 827 C C . VAL A 1 105 ? 5.435 -6.594 -6.109 1.00 97.81 105 VAL A C 1
ATOM 829 O O . VAL A 1 105 ? 5.976 -6.445 -7.204 1.00 97.81 105 VAL A O 1
ATOM 832 N N . LYS A 1 106 ? 4.176 -7.037 -6.003 1.00 97.50 106 LYS A N 1
ATOM 833 C CA . LYS A 1 106 ? 3.354 -7.389 -7.169 1.00 97.50 106 LYS A CA 1
ATOM 834 C C . LYS A 1 106 ? 3.149 -6.191 -8.100 1.00 97.50 106 LYS A C 1
ATOM 836 O O . LYS A 1 106 ? 3.329 -6.326 -9.309 1.00 97.50 106 LYS A O 1
ATOM 841 N N . LYS A 1 107 ? 2.795 -5.029 -7.550 1.00 96.31 107 LYS A N 1
ATOM 842 C CA . LYS A 1 107 ? 2.628 -3.779 -8.306 1.00 96.31 107 LYS A CA 1
ATOM 843 C C . LYS A 1 107 ? 3.942 -3.340 -8.952 1.00 96.31 107 LYS A C 1
ATOM 845 O O . LYS A 1 107 ? 3.975 -3.080 -10.153 1.00 96.31 107 LYS A O 1
ATOM 850 N N . SER A 1 108 ? 5.030 -3.339 -8.183 1.00 96.56 108 SER A N 1
ATOM 851 C CA . SER A 1 108 ? 6.366 -2.961 -8.658 1.00 96.56 108 SER A CA 1
ATOM 852 C C . SER A 1 108 ? 6.853 -3.871 -9.786 1.00 96.56 108 SER A C 1
ATOM 854 O O . SER A 1 108 ? 7.404 -3.395 -10.774 1.00 96.56 108 SER A O 1
ATOM 856 N N . HIS A 1 109 ? 6.594 -5.176 -9.692 1.00 97.81 109 HIS A N 1
ATOM 857 C CA . HIS A 1 109 ? 6.943 -6.142 -10.732 1.00 97.81 109 HIS A CA 1
ATOM 858 C C . HIS A 1 109 ? 6.248 -5.831 -12.067 1.00 97.81 109 HIS A C 1
ATOM 860 O O . HIS A 1 109 ? 6.885 -5.888 -13.120 1.00 97.81 109 HIS A O 1
ATOM 866 N N . ILE A 1 110 ? 4.967 -5.454 -12.041 1.00 97.69 110 ILE A N 1
ATOM 867 C CA . ILE A 1 110 ? 4.230 -5.085 -13.259 1.00 97.69 110 ILE A CA 1
ATOM 868 C C . ILE A 1 110 ? 4.858 -3.850 -13.924 1.00 97.69 110 ILE A C 1
ATOM 870 O O . ILE A 1 110 ? 5.068 -3.861 -15.141 1.00 97.69 110 ILE A O 1
ATOM 874 N N . GLU A 1 111 ? 5.218 -2.822 -13.150 1.00 97.25 111 GLU A N 1
ATOM 875 C CA . GLU A 1 111 ? 5.863 -1.622 -13.705 1.00 97.25 111 GLU A CA 1
ATOM 876 C C . GLU A 1 111 ? 7.270 -1.925 -14.239 1.00 97.25 111 GLU A C 1
ATOM 878 O O . GLU A 1 111 ? 7.623 -1.493 -15.336 1.00 97.25 111 GLU A O 1
ATOM 883 N N . LEU A 1 112 ? 8.054 -2.752 -13.540 1.00 98.44 112 LEU A N 1
ATOM 884 C CA . LEU A 1 112 ? 9.378 -3.173 -14.007 1.00 98.44 112 LEU A CA 1
ATOM 885 C C . LEU A 1 112 ? 9.316 -3.908 -15.351 1.00 98.44 112 LEU A C 1
ATOM 887 O O . LEU A 1 112 ? 10.133 -3.640 -16.231 1.00 98.44 112 LEU A O 1
ATOM 891 N N . ILE A 1 113 ? 8.333 -4.792 -15.553 1.00 98.56 113 ILE A N 1
ATOM 892 C CA . ILE A 1 113 ? 8.133 -5.466 -16.846 1.00 98.56 113 ILE A CA 1
ATOM 893 C C . ILE A 1 113 ? 7.867 -4.445 -17.957 1.00 98.56 113 ILE A C 1
ATOM 895 O O . ILE A 1 113 ? 8.387 -4.588 -19.067 1.00 98.56 113 ILE A O 1
ATOM 899 N N . LYS A 1 114 ? 7.041 -3.433 -17.687 1.00 98.50 114 LYS A N 1
ATOM 900 C CA . LYS A 1 114 ? 6.711 -2.384 -18.657 1.00 98.50 114 LYS A CA 1
ATOM 901 C C . LYS A 1 114 ? 7.952 -1.569 -19.030 1.00 98.50 114 LYS A C 1
ATOM 903 O O . LYS A 1 114 ? 8.245 -1.451 -20.219 1.00 98.50 114 LYS A O 1
ATOM 908 N N . LEU A 1 115 ? 8.712 -1.100 -18.041 1.00 98.62 115 LEU A N 1
ATOM 909 C CA . LEU A 1 115 ? 9.951 -0.343 -18.257 1.00 98.62 115 LEU A CA 1
ATOM 910 C C . LEU A 1 115 ? 11.007 -1.171 -19.003 1.00 98.62 115 LEU A C 1
ATOM 912 O O . LEU A 1 115 ? 11.649 -0.680 -19.931 1.00 98.62 115 LEU A O 1
ATOM 916 N N . LEU A 1 116 ? 11.147 -2.457 -18.668 1.00 98.75 116 LEU A N 1
ATOM 917 C CA . LEU A 1 116 ? 12.063 -3.359 -19.367 1.00 98.75 116 LEU A CA 1
ATOM 918 C C . LEU A 1 116 ? 11.677 -3.526 -20.842 1.00 98.75 116 LEU A C 1
ATOM 920 O O . LEU A 1 116 ? 12.539 -3.487 -21.721 1.00 98.75 116 LEU A O 1
ATOM 924 N N . LYS A 1 117 ? 10.382 -3.685 -21.136 1.00 98.69 117 LYS A N 1
ATOM 925 C CA . LYS A 1 117 ? 9.893 -3.751 -22.520 1.00 98.69 117 LYS A CA 1
ATOM 926 C C . LYS A 1 117 ? 10.193 -2.462 -23.278 1.00 98.69 117 LYS A C 1
ATOM 928 O O . LYS A 1 117 ? 10.619 -2.536 -24.427 1.00 98.69 117 LYS A O 1
ATOM 933 N N . GLU A 1 118 ? 9.999 -1.305 -22.655 1.00 98.62 118 GLU A N 1
ATOM 934 C CA . GLU A 1 118 ? 10.303 -0.006 -23.261 1.00 98.62 118 GLU A CA 1
ATOM 935 C C . GLU A 1 118 ? 11.796 0.147 -23.583 1.00 98.62 118 GLU A C 1
ATOM 937 O O . GLU A 1 118 ? 12.156 0.551 -24.695 1.00 98.62 118 GLU A O 1
ATOM 942 N N . LEU A 1 119 ? 12.671 -0.271 -22.664 1.00 98.69 119 LEU A N 1
ATOM 943 C CA . LEU A 1 119 ? 14.115 -0.294 -22.887 1.00 98.69 119 LEU A CA 1
ATOM 944 C C . LEU A 1 119 ? 14.484 -1.196 -24.072 1.00 98.69 119 LEU A C 1
ATOM 946 O O . LEU A 1 119 ? 15.196 -0.764 -24.979 1.00 98.69 119 LEU A O 1
ATOM 950 N N . ILE A 1 120 ? 13.947 -2.421 -24.114 1.00 98.75 120 ILE A N 1
ATOM 951 C CA . ILE A 1 120 ? 14.176 -3.360 -25.221 1.00 98.75 120 ILE A CA 1
ATOM 952 C C . ILE A 1 120 ? 13.711 -2.752 -26.550 1.00 98.75 120 ILE A C 1
ATOM 954 O O . ILE A 1 120 ? 14.443 -2.805 -27.538 1.00 98.75 120 ILE A O 1
ATOM 958 N N . GLN A 1 121 ? 12.525 -2.138 -26.597 1.00 98.69 121 GLN A N 1
ATOM 959 C CA . GLN A 1 121 ? 12.029 -1.496 -27.819 1.00 98.69 121 GLN A CA 1
ATOM 960 C C . GLN A 1 121 ? 12.916 -0.333 -28.263 1.00 98.69 121 GLN A C 1
ATOM 962 O O . GLN A 1 121 ? 13.188 -0.183 -29.457 1.00 98.69 121 GLN A O 1
ATOM 967 N N . THR A 1 122 ? 13.419 0.453 -27.314 1.00 98.56 122 THR A N 1
ATOM 968 C CA . THR A 1 122 ? 14.356 1.545 -27.589 1.00 98.56 122 THR A CA 1
ATOM 969 C C . THR A 1 122 ? 15.659 1.009 -28.181 1.00 98.56 122 THR A C 1
ATOM 971 O O . THR A 1 122 ? 16.084 1.466 -29.245 1.00 98.56 122 THR A O 1
ATOM 974 N N . MET A 1 123 ? 16.246 -0.031 -27.581 1.00 98.44 123 MET A N 1
ATOM 975 C CA . MET A 1 123 ? 17.438 -0.695 -28.120 1.00 98.44 123 MET A CA 1
ATOM 976 C C . MET A 1 123 ? 17.190 -1.251 -29.529 1.00 98.44 123 MET A C 1
ATOM 978 O O . MET A 1 123 ? 17.999 -1.032 -30.429 1.00 98.44 123 MET A O 1
ATOM 982 N N . LEU A 1 124 ? 16.047 -1.906 -29.762 1.00 98.44 124 LEU A N 1
ATOM 983 C CA . LEU A 1 124 ? 15.673 -2.433 -31.078 1.00 98.44 124 LEU A CA 1
ATOM 984 C C . LEU A 1 124 ? 15.496 -1.326 -32.122 1.00 98.44 124 LEU A C 1
ATOM 986 O O . LEU A 1 124 ? 15.866 -1.514 -33.283 1.00 98.44 124 LEU A O 1
ATOM 990 N N . LYS A 1 125 ? 14.942 -0.172 -31.738 1.00 98.38 125 LYS A N 1
ATOM 991 C CA . LYS A 1 125 ? 14.814 0.994 -32.620 1.00 98.38 125 LYS A CA 1
ATOM 992 C C . LYS A 1 125 ? 16.191 1.481 -33.068 1.00 98.38 125 LYS A C 1
ATOM 994 O O . LYS A 1 125 ? 16.406 1.636 -34.269 1.00 98.38 125 LYS A O 1
ATOM 999 N N . HIS A 1 126 ? 17.133 1.641 -32.138 1.00 97.75 126 HIS A N 1
ATOM 1000 C CA . HIS A 1 126 ? 18.507 2.031 -32.467 1.00 97.75 126 HIS A CA 1
ATOM 1001 C C . HIS A 1 126 ? 19.225 0.973 -33.311 1.00 97.75 126 HIS A C 1
ATOM 1003 O O . HIS A 1 126 ? 19.792 1.303 -34.352 1.00 97.75 126 HIS A O 1
ATOM 1009 N N . ALA A 1 127 ? 19.125 -0.305 -32.944 1.00 97.38 127 ALA A N 1
ATOM 1010 C CA . ALA A 1 127 ? 19.716 -1.400 -33.710 1.00 97.38 127 ALA A CA 1
ATOM 1011 C C . ALA A 1 127 ? 19.203 -1.436 -35.162 1.00 97.38 127 ALA A C 1
ATOM 1013 O O . ALA A 1 127 ? 19.970 -1.677 -36.092 1.00 97.38 127 ALA A O 1
ATOM 1014 N N . LYS A 1 128 ? 17.912 -1.142 -35.389 1.00 97.56 128 LYS A N 1
ATOM 1015 C CA . LYS A 1 128 ? 17.328 -1.065 -36.739 1.00 97.56 128 LYS A CA 1
ATOM 1016 C C . LYS A 1 128 ? 17.885 0.089 -37.574 1.00 97.56 128 LYS A C 1
ATOM 1018 O O . LYS A 1 128 ? 18.024 -0.088 -38.783 1.00 97.56 128 LYS A O 1
ATOM 1023 N N . VAL A 1 129 ? 18.180 1.234 -36.958 1.00 98.06 129 VAL A N 1
ATOM 1024 C CA . VAL A 1 129 ? 18.791 2.396 -37.630 1.00 98.06 129 VAL A CA 1
ATOM 1025 C C . VAL A 1 129 ? 20.250 2.104 -37.989 1.00 98.06 129 VAL A C 1
ATOM 1027 O O . VAL A 1 129 ? 20.682 2.387 -39.102 1.00 98.06 129 VAL A O 1
ATOM 1030 N N . HIS A 1 130 ? 20.989 1.459 -37.087 1.00 96.94 130 HIS A N 1
ATOM 1031 C CA . HIS A 1 130 ? 22.435 1.250 -37.202 1.00 96.94 130 HIS A CA 1
ATOM 1032 C C . HIS A 1 130 ? 22.840 -0.119 -37.769 1.00 96.94 130 HIS A C 1
ATOM 1034 O O . HIS A 1 130 ? 23.965 -0.564 -37.567 1.00 96.94 130 HIS A O 1
ATOM 1040 N N . LYS A 1 131 ? 21.970 -0.788 -38.539 1.00 95.62 131 LYS A N 1
ATOM 1041 C CA . LYS A 1 131 ? 22.215 -2.149 -39.074 1.00 95.62 131 LYS A CA 1
ATOM 1042 C C . LYS A 1 131 ? 23.526 -2.325 -39.847 1.00 95.62 131 LYS A C 1
ATOM 1044 O O . LYS A 1 131 ? 24.020 -3.439 -39.950 1.00 95.62 131 LYS A O 1
ATOM 1049 N N . LYS A 1 132 ? 24.025 -1.254 -40.467 1.00 96.69 132 LYS A N 1
ATOM 1050 C CA . LYS A 1 132 ? 25.245 -1.256 -41.290 1.00 96.69 132 LYS A CA 1
ATOM 1051 C C . LYS A 1 132 ? 26.395 -0.480 -40.644 1.00 96.69 132 LYS A C 1
ATOM 1053 O O . LYS A 1 132 ? 27.450 -0.347 -41.255 1.00 96.69 132 LYS A O 1
ATOM 1058 N N . THR A 1 133 ? 26.183 0.079 -39.454 1.00 97.12 133 THR A N 1
ATOM 1059 C CA . THR A 1 133 ? 27.223 0.805 -38.728 1.00 97.12 133 THR A CA 1
ATOM 1060 C C . THR A 1 133 ? 28.226 -0.212 -38.195 1.00 97.12 133 THR A C 1
ATOM 1062 O O . THR A 1 133 ? 27.861 -1.105 -37.437 1.00 97.12 133 THR A O 1
ATOM 1065 N N . ILE A 1 134 ? 29.483 -0.090 -38.615 1.00 95.31 134 ILE A N 1
ATOM 1066 C CA . ILE A 1 134 ? 30.578 -0.927 -38.123 1.00 95.31 134 ILE A CA 1
ATOM 1067 C C . ILE A 1 134 ? 31.126 -0.285 -36.848 1.00 95.31 134 ILE A C 1
ATOM 1069 O O . ILE A 1 134 ? 31.290 0.933 -36.785 1.00 95.31 134 ILE A O 1
ATOM 1073 N N . MET A 1 135 ? 31.424 -1.105 -35.846 1.00 94.06 135 MET A N 1
ATOM 1074 C CA . MET A 1 135 ? 32.164 -0.701 -34.654 1.00 94.06 135 MET A CA 1
ATOM 1075 C C . MET A 1 135 ? 33.188 -1.785 -34.301 1.00 94.06 135 MET A C 1
ATOM 1077 O O . MET A 1 135 ? 32.928 -2.959 -34.581 1.00 94.06 135 MET A O 1
ATOM 1081 N N . PRO A 1 136 ? 34.337 -1.427 -33.704 1.00 94.56 136 PRO A N 1
ATOM 1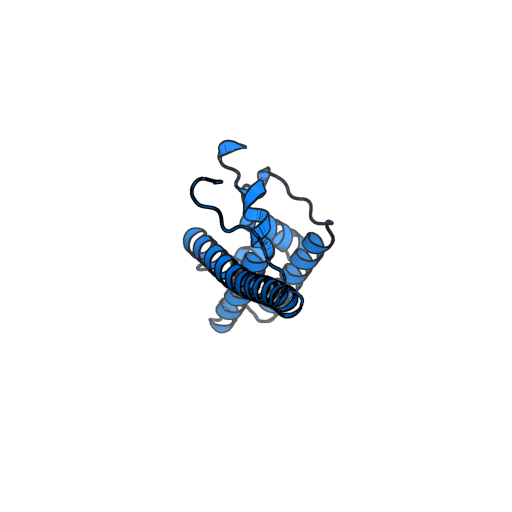082 C CA . PRO A 1 136 ? 35.238 -2.419 -33.133 1.00 94.56 136 PRO A CA 1
ATOM 1083 C C . PRO A 1 136 ? 34.500 -3.228 -32.059 1.00 94.56 136 PRO A C 1
ATOM 1085 O O . PRO A 1 136 ? 33.772 -2.674 -31.232 1.00 94.56 136 PRO A O 1
ATOM 1088 N N . SER A 1 137 ? 34.659 -4.549 -32.103 1.00 93.50 137 SER A N 1
ATOM 1089 C CA . SER A 1 137 ? 34.245 -5.430 -31.013 1.00 93.50 137 SER A CA 1
ATOM 1090 C C . SER A 1 137 ? 35.391 -5.499 -30.020 1.00 93.50 137 SER A C 1
ATOM 1092 O O . SER A 1 137 ? 36.526 -5.702 -30.437 1.00 93.50 137 SER A O 1
ATOM 1094 N N . PHE A 1 138 ? 35.088 -5.322 -28.737 1.00 93.50 138 PHE A N 1
ATOM 1095 C CA . PHE A 1 138 ? 36.097 -5.342 -27.690 1.00 93.50 138 PHE A CA 1
ATOM 1096 C C . PHE A 1 138 ? 36.002 -6.611 -26.853 1.00 93.50 138 PHE A C 1
ATOM 1098 O O . PHE A 1 138 ? 34.913 -7.021 -26.442 1.00 93.50 138 PHE A O 1
ATOM 1105 N N . THR A 1 139 ? 37.161 -7.157 -26.502 1.00 93.12 139 THR A N 1
ATOM 1106 C CA . THR A 1 139 ? 37.332 -8.116 -25.403 1.00 93.12 139 THR A CA 1
ATOM 1107 C C . THR A 1 139 ? 38.427 -7.585 -24.486 1.00 93.12 139 THR A C 1
ATOM 1109 O O . THR A 1 139 ? 39.444 -7.108 -24.967 1.00 93.12 139 THR A O 1
ATOM 1112 N N . HIS A 1 140 ? 38.225 -7.570 -23.164 1.00 94.44 140 HIS A N 1
ATOM 1113 C CA . HIS A 1 140 ? 39.146 -6.886 -22.231 1.00 94.44 140 HIS A CA 1
ATOM 1114 C C . HIS A 1 140 ? 39.407 -5.399 -22.558 1.00 94.44 140 HIS A C 1
ATOM 1116 O O . HIS A 1 140 ? 40.449 -4.863 -22.191 1.00 94.44 140 HIS A O 1
ATOM 1122 N N . LEU A 1 141 ? 38.453 -4.730 -23.221 1.00 83.75 141 LEU A N 1
ATOM 1123 C CA . LEU A 1 141 ? 38.593 -3.363 -23.748 1.00 83.75 141 LEU A CA 1
ATOM 1124 C C . LEU A 1 141 ? 39.653 -3.208 -24.862 1.00 83.75 141 LEU A C 1
ATOM 1126 O O . LEU A 1 141 ? 40.057 -2.082 -25.147 1.00 83.75 141 LEU A O 1
ATOM 1130 N N . GLN A 1 142 ? 40.070 -4.308 -25.502 1.00 75.25 142 GLN A N 1
ATOM 1131 C CA . GLN A 1 142 ? 40.937 -4.345 -26.689 1.00 75.25 142 GLN A CA 1
ATOM 1132 C C . GLN A 1 142 ? 40.190 -4.864 -27.914 1.00 75.25 142 GLN A C 1
ATOM 1134 O O . GLN A 1 142 ? 39.318 -5.749 -27.734 1.00 75.25 142 GLN A O 1
#